Protein AF-0000000079719855 (afdb_homodimer)

Nearest PDB structures (foldseek):
  6u39-assembly9_Q  TM=4.078E-01  e=2.097E-01  Homo sapiens
  6u39-assembly9_Q  TM=4.075E-01  e=2.097E-01  Homo sapiens

Foldseek 3Di:
DVVVVVLVVLLVVLCVVPHVDVVVVQCVLVVVRPSDHDPVSVVVSSVSSVCVVVVVVVVLQVLLVVQVPVPPSDQDPVSVCVVVVVVVVD/DVVVVVLVVLLVVLCVVPHVDVVVVQCVLVVVRPSDHDPVSVVVSSVSSVCVVVVVVVVLQVLLVVQVPVPPSDQDPVSVCVVVVVVVVD

InterPro domains:
  IPR002048 EF-hand domain [PF13499] (24-84)
  IPR002048 EF-hand doma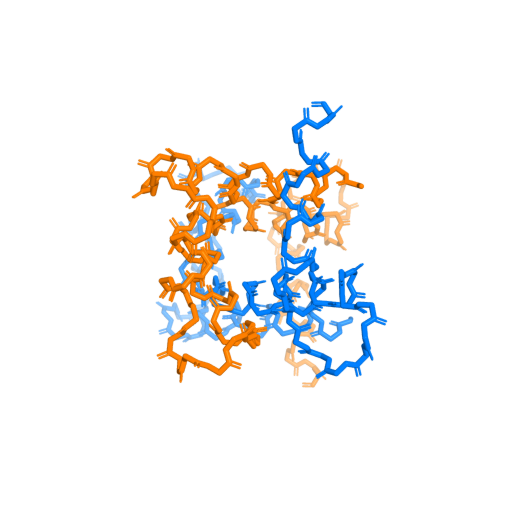in [PS50222] (17-52)
  IPR002048 EF-hand domain [PS50222] (67-90)
  IPR011992 EF-hand domain pair [SSF47473] (15-87)

Radius of gyration: 18.59 Å; Cα contacts (8 Å, |Δi|>4): 194; chains: 2; bounding box: 25×53×43 Å

Secondary structure (DSSP, 8-state):
-HHHHHHHHHHHHHHHHH-SSHHHHHHHH-TT-SSEE-HHHHHHHHHHTT-HHHHHHHHHHHHHHHH-SSSSSSEEHHHHHHHHHHHHT-/-HHHHHHHHHHHHHHHHH-SSHHHHHHHH-TT-SSEE-HHHHHHHHHHTT-HHHHHHHHHHHHHHHH-SSSSSSEEHHHHHHHHHHHHT-

Sequence (180 aa):
MATKDMILDKIQILITNKFETPEEAYNFFDGDGDGKLKKSEIVELLKKAEISGFLRGIVSSKLIEGYDKSGDELIDWEEFKEAISKIKTTMATKDMILDKIQILITNKFETPEEAYNFFDGDGDGKLKKSEIVELLKKAEISGFLRGIVSSKLIEGYDKSGDELIDWEEFKEAISKIKTT

Organism: NCBI:txid616991

pLDDT: mean 91.87, std 10.33, range [42.06, 98.12]

Solvent-accessible surface area (backbone atoms only — not comparable to full-atom values): 9780 Å² total; per-residue (Å²): 101,75,66,56,50,50,52,41,42,37,43,44,50,39,33,65,70,75,29,94,39,69,64,55,39,50,56,62,41,21,77,85,65,80,67,43,34,41,54,74,31,41,28,51,48,42,57,73,33,61,43,52,65,60,52,36,46,54,51,28,51,50,49,31,68,72,45,28,82,84,71,77,68,33,36,38,64,69,36,48,48,51,56,52,50,55,44,73,74,100,100,74,67,57,51,50,53,41,42,38,44,45,49,38,36,65,71,75,29,95,39,68,66,56,40,51,54,63,43,21,78,83,65,80,67,43,35,41,55,72,32,41,27,49,47,43,56,73,33,60,44,51,66,60,52,35,48,53,50,29,52,50,49,31,67,73,45,27,82,84,70,78,67,33,36,38,64,70,37,49,48,53,56,51,50,55,44,74,74,101

Structure (mmCIF, N/CA/C/O backbone):
data_AF-0000000079719855-model_v1
#
loop_
_entity.id
_entity.type
_entity.pdbx_description
1 polymer 'EF hand'
#
loop_
_atom_site.group_PDB
_atom_site.id
_atom_site.type_symbol
_atom_site.label_atom_id
_atom_site.label_alt_id
_atom_site.label_comp_id
_atom_site.label_asym_id
_atom_site.label_entity_id
_atom_site.label_seq_id
_atom_site.pdbx_PDB_ins_code
_atom_site.Cartn_x
_atom_site.Cartn_y
_atom_site.Cartn_z
_atom_site.occupancy
_atom_site.B_iso_or_equiv
_atom_site.auth_seq_id
_atom_site.auth_comp_id
_atom_site.auth_asym_id
_atom_site.auth_atom_id
_atom_site.pdbx_PDB_model_num
ATOM 1 N N . MET A 1 1 ? -11.188 -5.285 -10.562 1 55.34 1 MET A N 1
ATOM 2 C CA . MET A 1 1 ? -11.125 -3.936 -10.008 1 55.34 1 MET A CA 1
ATOM 3 C C . MET A 1 1 ? -9.781 -3.283 -10.305 1 55.34 1 MET A C 1
ATOM 5 O O . MET A 1 1 ? -8.781 -3.975 -10.516 1 55.34 1 MET A O 1
ATOM 9 N N . ALA A 1 2 ? -9.984 -1.953 -10.508 1 61.66 2 ALA A N 1
ATOM 10 C CA . ALA A 1 2 ? -8.945 -1.096 -11.078 1 61.66 2 ALA A CA 1
ATOM 11 C C . ALA A 1 2 ? -7.613 -1.302 -10.359 1 61.66 2 ALA A C 1
ATOM 13 O O . ALA A 1 2 ? -6.578 -1.493 -11 1 61.66 2 ALA A O 1
ATOM 14 N N . THR A 1 3 ? -7.684 -1.497 -9.023 1 80.38 3 THR A N 1
ATOM 15 C CA . THR A 1 3 ? -6.457 -1.655 -8.25 1 80.38 3 THR A CA 1
ATOM 16 C C . THR A 1 3 ? -5.883 -3.059 -8.43 1 80.38 3 THR A C 1
ATOM 18 O O . THR A 1 3 ? -4.684 -3.223 -8.656 1 80.38 3 THR A O 1
ATOM 21 N N . LYS A 1 4 ? -6.789 -3.912 -8.531 1 85.06 4 LYS A N 1
ATOM 22 C CA . LYS A 1 4 ? -6.344 -5.285 -8.727 1 85.06 4 LYS A CA 1
ATOM 23 C C . LYS A 1 4 ? -5.715 -5.465 -10.109 1 85.06 4 LYS A C 1
ATOM 25 O O . LYS A 1 4 ? -4.652 -6.074 -10.242 1 85.06 4 LYS A O 1
ATOM 30 N N . ASP A 1 5 ? -6.336 -4.812 -11.031 1 87.88 5 ASP A N 1
ATOM 31 C CA . ASP A 1 5 ? -5.848 -4.945 -12.398 1 87.88 5 ASP A CA 1
ATOM 32 C C . ASP A 1 5 ? -4.473 -4.297 -12.555 1 87.88 5 ASP A C 1
ATOM 34 O O . ASP A 1 5 ? -3.609 -4.828 -13.258 1 87.88 5 ASP A O 1
ATOM 38 N N . MET A 1 6 ? -4.355 -3.225 -11.867 1 90.25 6 MET A N 1
ATOM 39 C CA . MET A 1 6 ? -3.084 -2.512 -11.961 1 90.25 6 MET A CA 1
ATOM 40 C C . MET A 1 6 ? -1.966 -3.305 -11.297 1 90.25 6 MET A C 1
ATOM 42 O O . MET A 1 6 ? -0.837 -3.33 -11.789 1 90.25 6 MET A O 1
ATOM 46 N N . ILE A 1 7 ? -2.268 -3.867 -10.211 1 92.19 7 ILE A N 1
ATOM 47 C CA . ILE A 1 7 ? -1.286 -4.672 -9.492 1 92.19 7 ILE A CA 1
ATOM 48 C C . ILE A 1 7 ? -0.88 -5.871 -10.344 1 92.19 7 ILE A C 1
ATOM 50 O O . ILE A 1 7 ? 0.31 -6.156 -10.5 1 92.19 7 ILE A O 1
ATOM 54 N N . LEU A 1 8 ? -1.884 -6.496 -10.906 1 92.25 8 LEU A N 1
ATOM 55 C CA . LEU A 1 8 ? -1.619 -7.664 -11.734 1 92.25 8 LEU A CA 1
ATOM 56 C C . LEU A 1 8 ? -0.818 -7.281 -12.977 1 92.25 8 LEU A C 1
ATOM 58 O O . LEU A 1 8 ? 0.019 -8.055 -13.445 1 92.25 8 LEU A O 1
ATOM 62 N N . ASP A 1 9 ? -1.096 -6.102 -13.477 1 92.94 9 ASP A N 1
ATOM 63 C CA . ASP A 1 9 ? -0.329 -5.598 -14.617 1 92.94 9 ASP A CA 1
ATOM 64 C C . ASP A 1 9 ? 1.148 -5.453 -14.258 1 92.94 9 ASP A C 1
ATOM 66 O O . ASP A 1 9 ? 2.021 -5.816 -15.047 1 92.94 9 ASP A O 1
ATOM 70 N N . LYS A 1 10 ? 1.383 -4.934 -13.156 1 93.19 10 LYS A N 1
ATOM 71 C CA . LYS A 1 10 ? 2.762 -4.758 -12.711 1 93.19 10 LYS A CA 1
ATOM 72 C C . LYS A 1 10 ? 3.453 -6.102 -12.516 1 93.19 10 LYS A C 1
ATOM 74 O O . LYS A 1 10 ? 4.637 -6.25 -12.828 1 93.19 10 LYS A O 1
ATOM 79 N N . ILE A 1 11 ? 2.758 -7.051 -12.016 1 94.25 11 ILE A N 1
ATOM 80 C CA . ILE A 1 11 ? 3.287 -8.398 -11.844 1 94.25 11 ILE A CA 1
ATOM 81 C C . ILE A 1 11 ? 3.617 -9.008 -13.203 1 94.25 11 ILE A C 1
ATOM 83 O O . ILE A 1 11 ? 4.684 -9.602 -13.383 1 94.25 11 ILE A O 1
ATOM 87 N N . GLN A 1 12 ? 2.699 -8.828 -14.031 1 92.62 12 GLN A N 1
ATOM 88 C CA . GLN A 1 12 ? 2.908 -9.352 -15.375 1 92.62 12 GLN A CA 1
ATOM 89 C C . GLN A 1 12 ? 4.137 -8.719 -16.031 1 92.62 12 GLN A C 1
ATOM 91 O O . GLN A 1 12 ? 4.91 -9.406 -16.703 1 92.62 12 GLN A O 1
ATOM 96 N N . ILE A 1 13 ? 4.27 -7.465 -15.875 1 94.38 13 ILE A N 1
ATOM 97 C CA . ILE A 1 13 ? 5.418 -6.746 -16.422 1 94.38 13 ILE A CA 1
ATOM 98 C C . ILE A 1 13 ? 6.707 -7.312 -15.828 1 94.38 13 ILE A C 1
ATOM 100 O O . ILE A 1 13 ? 7.68 -7.539 -16.547 1 94.38 13 ILE A O 1
ATOM 104 N N . LEU A 1 14 ? 6.699 -7.508 -14.547 1 94.88 14 LEU A N 1
ATOM 105 C CA . LEU A 1 14 ? 7.855 -8.109 -13.883 1 94.88 14 LEU A CA 1
ATOM 106 C C . LEU A 1 14 ? 8.188 -9.461 -14.5 1 94.88 14 LEU A C 1
ATOM 108 O O . LEU A 1 14 ? 9.344 -9.719 -14.852 1 94.88 14 LEU A O 1
ATOM 112 N N . ILE A 1 15 ? 7.156 -10.273 -14.625 1 94.19 15 ILE A N 1
ATOM 113 C CA . ILE A 1 15 ? 7.344 -11.641 -15.094 1 94.19 15 ILE A CA 1
ATOM 114 C C . ILE A 1 15 ? 7.891 -11.633 -16.516 1 94.19 15 ILE A C 1
ATOM 116 O O . ILE A 1 15 ? 8.859 -12.328 -16.828 1 94.19 15 ILE A O 1
ATOM 120 N N . THR A 1 16 ? 7.34 -10.789 -17.344 1 93.94 16 THR A N 1
ATOM 121 C CA . THR A 1 16 ? 7.727 -10.75 -18.75 1 93.94 16 THR A CA 1
ATOM 122 C C . THR A 1 16 ? 9.102 -10.109 -18.922 1 93.94 16 THR A C 1
ATOM 124 O O . THR A 1 16 ? 9.836 -10.445 -19.844 1 93.94 16 THR A O 1
ATOM 127 N N . ASN A 1 17 ? 9.438 -9.273 -18.031 1 96 17 ASN A N 1
ATOM 128 C CA . ASN A 1 17 ? 10.695 -8.555 -18.156 1 96 17 ASN A CA 1
ATOM 129 C C . ASN A 1 17 ? 11.852 -9.359 -17.562 1 96 17 ASN A C 1
ATOM 131 O O . ASN A 1 17 ? 12.969 -9.32 -18.078 1 96 17 ASN A O 1
ATOM 135 N N . LYS A 1 18 ? 11.609 -10.055 -16.562 1 95.88 18 LYS A N 1
ATOM 136 C CA . LYS A 1 18 ? 12.711 -10.648 -15.805 1 95.88 18 LYS A CA 1
ATOM 137 C C . LYS A 1 18 ? 12.812 -12.148 -16.062 1 95.88 18 LYS A C 1
ATOM 139 O O . LYS A 1 18 ? 13.836 -12.766 -15.781 1 95.88 18 LYS A O 1
ATOM 144 N N . PHE A 1 19 ? 11.742 -12.703 -16.516 1 96.19 19 PHE A N 1
ATOM 145 C CA . PHE A 1 19 ? 11.742 -14.148 -16.703 1 96.19 19 PHE A CA 1
ATOM 146 C C . PHE A 1 19 ? 11.344 -14.508 -18.125 1 96.19 19 PHE A C 1
ATOM 148 O O . PHE A 1 19 ? 10.664 -13.727 -18.797 1 96.19 19 PHE A O 1
ATOM 155 N N . GLU A 1 20 ? 11.727 -15.672 -18.578 1 95.19 20 GLU A N 1
ATOM 156 C CA . GLU A 1 20 ? 11.398 -16.141 -19.922 1 95.19 20 GLU A CA 1
ATOM 157 C C . GLU A 1 20 ? 9.977 -16.688 -19.984 1 95.19 20 GLU A C 1
ATOM 159 O O . GLU A 1 20 ? 9.305 -16.578 -21.016 1 95.19 20 GLU A O 1
ATOM 164 N N . THR A 1 21 ? 9.57 -17.359 -18.906 1 94.06 21 THR A N 1
ATOM 165 C CA . THR A 1 21 ? 8.234 -17.922 -18.844 1 94.06 21 THR A CA 1
ATOM 166 C C . THR A 1 21 ? 7.605 -17.672 -17.469 1 94.06 21 THR A C 1
ATOM 168 O O . THR A 1 21 ? 8.312 -17.469 -16.484 1 94.06 21 THR A O 1
ATOM 171 N N . PRO A 1 22 ? 6.277 -17.641 -17.453 1 93.44 22 PRO A N 1
ATOM 172 C CA . PRO A 1 22 ? 5.605 -17.531 -16.156 1 93.44 22 PRO A CA 1
ATOM 173 C C . PRO A 1 22 ? 5.992 -18.641 -15.188 1 93.44 22 PRO A C 1
ATOM 175 O O . PRO A 1 22 ? 6.039 -18.422 -13.969 1 93.44 22 PRO A O 1
ATOM 178 N N . GLU A 1 23 ? 6.266 -19.828 -15.719 1 95 23 GLU A N 1
ATOM 179 C CA . GLU A 1 23 ? 6.66 -20.969 -14.898 1 95 23 GLU A CA 1
ATOM 180 C C . GLU A 1 23 ? 7.992 -20.703 -14.203 1 95 23 GLU A C 1
ATOM 182 O O . GLU A 1 23 ? 8.172 -21.078 -13.039 1 95 23 GLU A O 1
ATOM 187 N N . GLU A 1 24 ? 8.867 -20.125 -14.906 1 96.5 24 GLU A N 1
ATOM 188 C CA . GLU A 1 24 ? 10.148 -19.75 -14.312 1 96.5 24 GLU A CA 1
ATOM 189 C C . GLU A 1 24 ? 9.961 -18.766 -13.164 1 96.5 24 GLU A C 1
ATOM 191 O O . GLU A 1 24 ? 10.602 -18.891 -12.125 1 96.5 24 GLU A O 1
ATOM 196 N N . ALA A 1 25 ? 9.156 -17.797 -13.43 1 96.38 25 ALA A N 1
ATOM 197 C CA . ALA A 1 25 ? 8.852 -16.812 -12.391 1 96.38 25 ALA A CA 1
ATOM 198 C C . ALA A 1 25 ? 8.234 -17.484 -11.172 1 96.38 25 ALA A C 1
ATOM 200 O O . ALA A 1 25 ? 8.664 -17.25 -10.039 1 96.38 25 ALA A O 1
ATOM 201 N N . TYR A 1 26 ? 7.27 -18.297 -11.492 1 96.69 26 TYR A N 1
ATOM 202 C CA . TYR A 1 26 ? 6.594 -19.031 -10.438 1 96.69 26 TYR A CA 1
ATOM 203 C C . TYR A 1 26 ? 7.594 -19.797 -9.578 1 96.69 26 TYR A C 1
ATOM 205 O O . TYR A 1 26 ? 7.551 -19.734 -8.352 1 96.69 26 TYR A O 1
ATOM 213 N N . ASN A 1 27 ? 8.469 -20.5 -10.195 1 96.75 27 ASN A N 1
ATOM 214 C CA . ASN A 1 27 ? 9.477 -21.297 -9.5 1 96.75 27 ASN A CA 1
ATOM 215 C C . ASN A 1 27 ? 10.469 -20.422 -8.742 1 96.75 27 ASN A C 1
ATOM 217 O O . ASN A 1 27 ? 10.961 -20.797 -7.68 1 96.75 27 ASN A O 1
ATOM 221 N N . PHE A 1 28 ? 10.766 -19.312 -9.289 1 97.5 28 PHE A N 1
ATOM 222 C CA . PHE A 1 28 ? 11.703 -18.391 -8.664 1 97.5 28 PHE A CA 1
ATOM 223 C C . PHE A 1 28 ? 11.164 -17.875 -7.34 1 97.5 28 PHE A C 1
ATOM 225 O O . PHE A 1 28 ? 11.891 -17.812 -6.348 1 97.5 28 PHE A O 1
ATOM 232 N N . PHE A 1 29 ? 9.922 -17.547 -7.344 1 97.69 29 PHE A N 1
ATOM 233 C CA . PHE A 1 29 ? 9.336 -16.938 -6.16 1 97.69 29 PHE A CA 1
ATOM 234 C C . PHE A 1 29 ? 8.906 -18 -5.156 1 97.69 29 PHE A C 1
ATOM 236 O O . PHE A 1 29 ? 8.672 -17.703 -3.982 1 97.69 29 PHE A O 1
ATOM 243 N N . ASP A 1 30 ? 8.719 -19.188 -5.695 1 97.75 30 ASP A N 1
ATOM 244 C CA . ASP A 1 30 ? 8.492 -20.312 -4.785 1 97.75 30 ASP A CA 1
ATOM 245 C C . ASP A 1 30 ? 9.773 -20.672 -4.043 1 97.75 30 ASP A C 1
ATOM 247 O O . ASP A 1 30 ? 10.383 -21.719 -4.32 1 97.75 30 ASP A O 1
ATOM 251 N N . GLY A 1 31 ? 10.086 -19.922 -3.031 1 95.19 31 GLY A N 1
ATOM 252 C CA . GLY A 1 31 ? 11.367 -19.984 -2.348 1 95.19 31 GLY A CA 1
ATOM 253 C C . GLY A 1 31 ? 11.609 -21.312 -1.65 1 95.19 31 GLY A C 1
ATOM 254 O O . GLY A 1 31 ? 12.75 -21.781 -1.551 1 95.19 31 GLY A O 1
ATOM 255 N N . ASP A 1 32 ? 10.531 -21.953 -1.152 1 95 32 ASP A N 1
ATOM 256 C CA . ASP A 1 32 ? 10.711 -23.203 -0.423 1 95 32 ASP A CA 1
ATOM 257 C C . ASP A 1 32 ? 10.5 -24.406 -1.338 1 95 32 ASP A C 1
ATOM 259 O O . ASP A 1 32 ? 10.648 -25.547 -0.906 1 95 32 ASP A O 1
ATOM 263 N N . GLY A 1 33 ? 10.062 -24.188 -2.551 1 95.25 33 GLY A N 1
ATOM 264 C CA . GLY A 1 33 ? 9.953 -25.219 -3.572 1 95.25 33 GLY A CA 1
ATOM 265 C C . GLY A 1 33 ? 8.828 -26.203 -3.314 1 95.25 33 GLY A C 1
ATOM 266 O O . GLY A 1 33 ? 8.914 -27.375 -3.703 1 95.25 33 GLY A O 1
ATOM 267 N N . ASP A 1 34 ? 7.777 -25.875 -2.609 1 94.81 34 ASP A N 1
ATOM 268 C CA . ASP A 1 34 ? 6.68 -26.781 -2.283 1 94.81 34 ASP A CA 1
ATOM 269 C C . ASP A 1 34 ? 5.605 -26.75 -3.369 1 94.81 34 ASP A C 1
ATOM 271 O O . ASP A 1 34 ? 4.582 -27.438 -3.256 1 94.81 34 ASP A O 1
ATOM 275 N N . GLY A 1 35 ? 5.844 -25.922 -4.387 1 95.88 35 GLY A N 1
ATOM 276 C CA . GLY A 1 35 ? 4.945 -25.891 -5.527 1 95.88 35 GLY A CA 1
ATOM 277 C C . GLY A 1 35 ? 3.773 -24.938 -5.336 1 95.88 35 GLY A C 1
ATOM 278 O O . GLY A 1 35 ? 2.844 -24.922 -6.145 1 95.88 35 GLY A O 1
ATOM 279 N N . LYS A 1 36 ? 3.742 -24.219 -4.305 1 97.12 36 LYS A N 1
ATOM 280 C CA . LYS A 1 36 ? 2.711 -23.219 -4.039 1 97.12 36 LYS A CA 1
ATOM 281 C C . LYS A 1 36 ? 3.322 -21.938 -3.502 1 97.12 36 LYS A C 1
ATOM 283 O O . LYS A 1 36 ? 4.371 -21.953 -2.854 1 97.12 36 LYS A O 1
ATOM 288 N N . LEU A 1 37 ? 2.715 -20.812 -3.768 1 98.12 37 LEU A N 1
ATOM 289 C CA . LEU A 1 37 ? 3.178 -19.516 -3.258 1 98.12 37 LEU A CA 1
ATOM 290 C C . LEU A 1 37 ? 2.445 -19.156 -1.971 1 98.12 37 LEU A C 1
ATOM 292 O O . LEU A 1 37 ? 1.221 -19.016 -1.964 1 98.12 37 LEU A O 1
ATOM 296 N N . LYS A 1 38 ? 3.223 -19.094 -0.91 1 97.31 38 LYS A N 1
ATOM 297 C CA . LYS A 1 38 ? 2.662 -18.594 0.347 1 97.31 38 LYS A CA 1
ATOM 298 C C . LYS A 1 38 ? 2.705 -17.078 0.417 1 97.31 38 LYS A C 1
ATOM 300 O O . LYS A 1 38 ? 3.287 -16.422 -0.454 1 97.31 38 LYS A O 1
ATOM 305 N N . LYS A 1 39 ? 2.111 -16.562 1.424 1 96.88 39 LYS A N 1
ATOM 306 C CA . LYS A 1 39 ? 1.978 -15.109 1.552 1 96.88 39 LYS A CA 1
ATOM 307 C C . LYS A 1 39 ? 3.34 -14.422 1.483 1 96.88 39 LYS A C 1
ATOM 309 O O . LYS A 1 39 ? 3.508 -13.438 0.765 1 96.88 39 LYS A O 1
ATOM 314 N N . SER A 1 40 ? 4.332 -14.914 2.252 1 97.06 40 SER A N 1
ATOM 315 C CA . SER A 1 40 ? 5.66 -14.312 2.297 1 97.06 40 SER A CA 1
ATOM 316 C C . SER A 1 40 ? 6.309 -14.297 0.916 1 97.06 40 SER A C 1
ATOM 318 O O . SER A 1 40 ? 7.027 -13.359 0.572 1 97.06 40 SER A O 1
ATOM 320 N N . GLU A 1 41 ? 6.086 -15.25 0.129 1 98.06 41 GLU A N 1
ATOM 321 C CA . GLU A 1 41 ? 6.656 -15.328 -1.213 1 98.06 41 GLU A CA 1
ATOM 322 C C . GLU A 1 41 ? 5.977 -14.352 -2.162 1 98.06 41 GLU A C 1
ATOM 324 O O . GLU A 1 41 ? 6.625 -13.781 -3.041 1 98.06 41 GLU A O 1
ATOM 329 N N . ILE A 1 42 ? 4.672 -14.211 -1.948 1 97.5 42 ILE A N 1
ATOM 330 C CA . ILE A 1 42 ? 3.932 -13.242 -2.744 1 97.5 42 ILE A CA 1
ATOM 331 C C . ILE A 1 42 ? 4.383 -11.828 -2.383 1 97.5 42 ILE A C 1
ATOM 333 O O . ILE A 1 42 ? 4.516 -10.969 -3.258 1 97.5 42 ILE A O 1
ATOM 337 N N . VAL A 1 43 ? 4.648 -11.625 -1.128 1 97.31 43 VAL A N 1
ATOM 338 C CA . VAL A 1 43 ? 5.168 -10.336 -0.684 1 97.31 43 VAL A CA 1
ATOM 339 C C . VAL A 1 43 ? 6.484 -10.039 -1.398 1 97.31 43 VAL A C 1
ATOM 341 O O . VAL A 1 43 ? 6.723 -8.906 -1.823 1 97.31 43 VAL A O 1
ATOM 344 N N . GLU A 1 44 ? 7.352 -11.016 -1.529 1 97.06 44 GLU A N 1
ATOM 345 C CA . GLU A 1 44 ? 8.617 -10.859 -2.244 1 97.06 44 GLU A CA 1
ATOM 346 C C . GLU A 1 44 ? 8.375 -10.57 -3.723 1 97.06 44 GLU A C 1
ATOM 348 O O . GLU A 1 44 ? 9.086 -9.758 -4.324 1 97.06 44 GLU A O 1
ATOM 353 N N . LEU A 1 45 ? 7.426 -11.297 -4.266 1 97 45 LEU A N 1
ATOM 354 C CA . LEU A 1 45 ? 7.055 -11.07 -5.656 1 97 45 LEU A CA 1
ATOM 355 C C . LEU A 1 45 ? 6.629 -9.617 -5.871 1 97 45 LEU A C 1
ATOM 357 O O . LEU A 1 45 ? 7.082 -8.969 -6.816 1 97 45 LEU A O 1
ATOM 361 N N . LEU A 1 46 ? 5.824 -9.117 -4.984 1 96.75 46 LEU A N 1
ATOM 362 C CA . LEU A 1 46 ? 5.324 -7.754 -5.078 1 96.75 46 LEU A CA 1
ATOM 363 C C . LEU A 1 46 ? 6.453 -6.742 -4.898 1 96.75 46 LEU A C 1
ATOM 365 O O . LEU A 1 46 ? 6.438 -5.672 -5.512 1 96.75 46 LEU A O 1
ATOM 369 N N . LYS A 1 47 ? 7.367 -7.082 -4.027 1 96.56 47 LYS A N 1
ATOM 370 C CA . LYS A 1 47 ? 8.539 -6.234 -3.848 1 96.56 47 LYS A CA 1
ATOM 371 C C . LYS A 1 47 ? 9.336 -6.113 -5.145 1 96.56 47 LYS A C 1
ATOM 373 O O . LYS A 1 47 ? 9.719 -5.016 -5.547 1 96.56 47 LYS A O 1
ATOM 378 N N . LYS A 1 48 ? 9.547 -7.219 -5.789 1 96.44 48 LYS A N 1
ATOM 379 C CA . LYS A 1 48 ? 10.312 -7.25 -7.031 1 96.44 48 LYS A CA 1
ATOM 380 C C . LYS A 1 48 ? 9.555 -6.551 -8.156 1 96.44 48 LYS A C 1
ATOM 382 O O . LYS A 1 48 ? 10.172 -5.984 -9.062 1 96.44 48 LYS A O 1
ATOM 387 N N . ALA A 1 49 ? 8.227 -6.602 -8.047 1 95.88 49 ALA A N 1
ATOM 388 C CA . ALA A 1 49 ? 7.398 -5.926 -9.047 1 95.88 49 ALA A CA 1
ATOM 389 C C . ALA A 1 49 ? 7.391 -4.418 -8.82 1 95.88 49 ALA A C 1
ATOM 391 O O . ALA A 1 49 ? 6.781 -3.672 -9.594 1 95.88 49 ALA A O 1
ATOM 392 N N . GLU A 1 50 ? 8 -3.916 -7.742 1 94.75 50 GLU A N 1
ATOM 393 C CA . GLU A 1 50 ? 8.156 -2.498 -7.43 1 94.75 50 GLU A CA 1
ATOM 394 C C . GLU A 1 50 ? 6.797 -1.803 -7.359 1 94.75 50 GLU A C 1
ATOM 396 O O . GLU A 1 50 ? 6.617 -0.723 -7.926 1 94.75 50 GLU A O 1
ATOM 401 N N . ILE A 1 51 ? 5.914 -2.406 -6.637 1 94.38 51 ILE A N 1
ATOM 402 C CA . ILE A 1 51 ? 4.555 -1.873 -6.621 1 94.38 51 ILE A CA 1
ATOM 403 C C . ILE A 1 51 ? 4.387 -0.926 -5.434 1 94.38 51 ILE A C 1
ATOM 405 O O . ILE A 1 51 ? 3.309 -0.365 -5.227 1 94.38 51 ILE A O 1
ATOM 409 N N . SER A 1 52 ? 5.41 -0.721 -4.637 1 94.38 52 SER A N 1
ATOM 410 C CA . SER A 1 52 ? 5.305 0.035 -3.395 1 94.38 52 SER A CA 1
ATOM 411 C C . SER A 1 52 ? 4.855 1.47 -3.656 1 94.38 52 SER A C 1
ATOM 413 O O . SER A 1 52 ? 4.055 2.023 -2.9 1 94.38 52 SER A O 1
ATOM 415 N N . GLY A 1 53 ? 5.414 2.023 -4.645 1 93.38 53 GLY A N 1
ATOM 416 C CA . GLY A 1 53 ? 5.008 3.377 -4.992 1 93.38 53 GLY A CA 1
ATOM 417 C C . GLY A 1 53 ? 3.525 3.5 -5.289 1 93.38 53 GLY A C 1
ATOM 418 O O . GLY A 1 53 ? 2.867 4.43 -4.816 1 93.38 53 GLY A O 1
ATOM 419 N N . PHE A 1 54 ? 3.064 2.551 -6.055 1 93.88 54 PHE A N 1
ATOM 420 C CA . PHE A 1 54 ? 1.646 2.508 -6.398 1 93.88 54 PHE A CA 1
ATOM 421 C C . PHE A 1 54 ? 0.794 2.324 -5.148 1 93.88 54 PHE A C 1
ATOM 423 O O . PHE A 1 54 ? -0.224 3 -4.98 1 93.88 54 PHE A O 1
ATOM 430 N N . LEU A 1 55 ? 1.186 1.478 -4.27 1 94.94 55 LEU A N 1
ATOM 431 C CA . LEU A 1 55 ? 0.452 1.212 -3.035 1 94.94 55 LEU A CA 1
ATOM 432 C C . LEU A 1 55 ? 0.431 2.445 -2.139 1 94.94 55 LEU A C 1
ATOM 434 O O . LEU A 1 55 ? -0.6 2.77 -1.547 1 94.94 55 LEU A O 1
ATOM 438 N N . ARG A 1 56 ? 1.492 3.109 -2.023 1 96 56 ARG A N 1
ATOM 439 C CA . ARG A 1 56 ? 1.541 4.336 -1.235 1 96 56 ARG A CA 1
ATOM 440 C C . ARG A 1 56 ? 0.617 5.398 -1.82 1 96 56 ARG A C 1
ATOM 442 O O . ARG A 1 56 ? 0.014 6.18 -1.08 1 96 56 ARG A O 1
ATOM 449 N N . GLY A 1 57 ? 0.555 5.387 -3.143 1 95.31 57 GLY A N 1
ATOM 450 C CA . GLY A 1 57 ? -0.369 6.309 -3.785 1 95.31 57 GLY A CA 1
ATOM 451 C C . GLY A 1 57 ? -1.816 6.066 -3.404 1 95.31 57 GLY A C 1
ATOM 452 O O . GLY A 1 57 ? -2.551 7.008 -3.098 1 95.31 57 GLY A O 1
ATOM 453 N N . ILE A 1 58 ? -2.156 4.828 -3.416 1 93.44 58 ILE A N 1
ATOM 454 C CA . ILE A 1 58 ? -3.525 4.453 -3.074 1 93.44 58 ILE A CA 1
ATOM 455 C C . ILE A 1 58 ? -3.818 4.836 -1.625 1 93.44 58 ILE A C 1
ATOM 457 O O . ILE A 1 58 ? -4.852 5.445 -1.335 1 93.44 58 ILE A O 1
ATOM 461 N N . VAL A 1 59 ? -2.947 4.469 -0.766 1 94.62 59 VAL A N 1
ATOM 462 C CA . VAL A 1 59 ? -3.125 4.738 0.658 1 94.62 59 VAL A CA 1
ATOM 463 C C . VAL A 1 59 ? -3.166 6.242 0.901 1 94.62 59 VAL A C 1
ATOM 465 O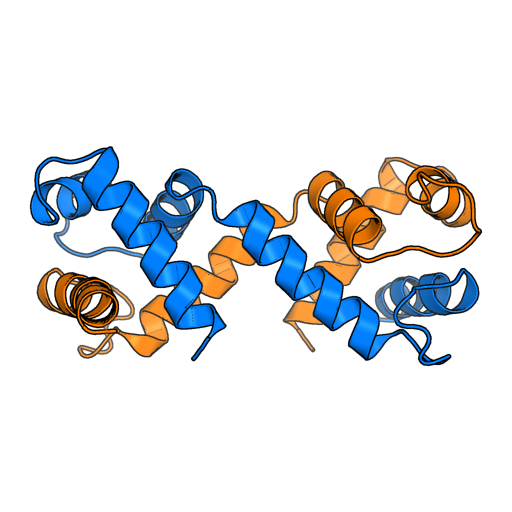 O . VAL A 1 59 ? -3.975 6.727 1.696 1 94.62 59 VAL A O 1
ATOM 468 N N . SER A 1 60 ? -2.279 6.969 0.257 1 96.12 60 SER A N 1
ATOM 469 C CA . SER A 1 60 ? -2.271 8.422 0.408 1 96.12 60 SER A CA 1
ATOM 470 C C . SER A 1 60 ? -3.619 9.023 0.028 1 96.12 60 SER A C 1
ATOM 472 O O . SER A 1 60 ? -4.141 9.891 0.736 1 96.12 60 SER A O 1
ATOM 474 N N . SER A 1 61 ? -4.195 8.555 -1.078 1 95.5 61 SER A N 1
ATOM 475 C CA . SER A 1 61 ? -5.492 9.047 -1.528 1 95.5 61 SER A CA 1
ATOM 476 C C . SER A 1 61 ? -6.582 8.75 -0.509 1 95.5 61 SER A C 1
ATOM 478 O O . SER A 1 61 ? -7.441 9.594 -0.244 1 95.5 61 SER A O 1
ATOM 480 N N . LYS A 1 62 ? -6.504 7.57 0.012 1 93.69 62 LYS A N 1
ATOM 481 C CA . LYS A 1 62 ? -7.508 7.16 0.99 1 93.69 62 LYS A CA 1
ATOM 482 C C . LYS A 1 62 ? -7.387 7.977 2.273 1 93.69 62 LYS A C 1
ATOM 484 O O . LYS A 1 62 ? -8.391 8.312 2.9 1 93.69 62 LYS A O 1
ATOM 489 N N . LEU A 1 63 ? -6.168 8.203 2.701 1 93.94 63 LEU A N 1
ATOM 490 C CA . LEU A 1 63 ? -5.961 9.047 3.873 1 93.94 63 LEU A CA 1
ATOM 491 C C . LEU A 1 63 ? -6.531 10.445 3.65 1 93.94 63 LEU A C 1
ATOM 493 O O . LEU A 1 63 ? -7.207 10.992 4.523 1 93.94 63 LEU A O 1
ATOM 497 N N . ILE A 1 64 ? -6.23 10.969 2.473 1 96.38 64 ILE A N 1
ATOM 498 C CA . ILE A 1 64 ? -6.742 12.297 2.154 1 96.38 64 ILE A CA 1
ATOM 499 C C . ILE A 1 64 ? -8.266 12.281 2.182 1 96.38 64 ILE A C 1
ATOM 501 O O . ILE A 1 64 ? -8.891 13.133 2.811 1 96.38 64 ILE A O 1
ATOM 505 N N . GLU A 1 65 ? -8.875 11.312 1.567 1 94.94 65 GLU A N 1
ATOM 506 C CA . GLU A 1 65 ? -10.328 11.18 1.543 1 94.94 65 GLU A CA 1
ATOM 507 C C . GLU A 1 65 ? -10.898 11.07 2.955 1 94.94 65 GLU A C 1
ATOM 509 O O . GLU A 1 65 ? -11.977 11.586 3.238 1 94.94 65 GLU A O 1
ATOM 514 N N . GLY A 1 66 ? -10.219 10.469 3.82 1 93.69 66 GLY A N 1
ATOM 515 C CA . GLY A 1 66 ? -10.688 10.195 5.168 1 93.69 66 GLY A CA 1
ATOM 516 C C . GLY A 1 66 ? -10.531 11.375 6.105 1 93.69 66 GLY A C 1
ATOM 517 O O . GLY A 1 66 ? -11.305 11.523 7.055 1 93.69 66 GLY A O 1
ATOM 518 N N . TYR A 1 67 ? -9.516 12.125 5.816 1 94.5 67 TYR A N 1
ATOM 519 C CA . TYR A 1 67 ? -9.195 13.117 6.836 1 94.5 67 TYR A CA 1
ATOM 520 C C . TYR A 1 67 ? -9.352 14.531 6.285 1 94.5 67 TYR A C 1
ATOM 522 O O . TYR A 1 67 ? -9.281 15.508 7.039 1 94.5 67 TYR A O 1
ATOM 530 N N . ASP A 1 68 ? -9.5 14.602 4.973 1 96.44 68 ASP A N 1
ATOM 531 C CA . ASP A 1 68 ? -9.719 15.914 4.383 1 96.44 68 ASP A CA 1
ATOM 532 C C . ASP A 1 68 ? -11.125 16.422 4.699 1 96.44 68 ASP A C 1
ATOM 534 O O . ASP A 1 68 ? -12.078 16.125 3.982 1 96.44 68 ASP A O 1
ATOM 538 N N . LYS A 1 69 ? -11.328 17.281 5.57 1 94.56 69 LYS A N 1
ATOM 539 C CA . LYS A 1 69 ? -12.617 17.828 5.984 1 94.56 69 LYS A CA 1
ATOM 540 C C . LYS A 1 69 ? -12.984 19.062 5.16 1 94.56 69 LYS A C 1
ATOM 542 O O . LYS A 1 69 ? -14.164 19.375 4.992 1 94.56 69 LYS A O 1
ATOM 547 N N . SER A 1 70 ? -12 19.688 4.652 1 94.94 70 SER A N 1
ATOM 548 C CA . SER A 1 70 ? -12.227 20.922 3.91 1 94.94 70 SER A CA 1
ATOM 549 C C . SER A 1 70 ? -12.648 20.625 2.471 1 94.94 70 SER A C 1
ATOM 551 O O . SER A 1 70 ? -13.188 21.5 1.789 1 94.94 70 SER A O 1
ATOM 553 N N . GLY A 1 71 ? -12.289 19.469 1.945 1 94.69 71 GLY A N 1
ATOM 554 C CA . GLY A 1 71 ? -12.664 19.078 0.596 1 94.69 71 GLY A CA 1
ATOM 555 C C . GLY A 1 71 ? -11.727 19.625 -0.466 1 94.69 71 GLY A C 1
ATOM 556 O O . GLY A 1 71 ? -12.078 19.656 -1.647 1 94.69 71 GLY A O 1
ATOM 557 N N . ASP A 1 72 ? -10.625 20.094 -0.071 1 96 72 ASP A N 1
ATOM 558 C CA . ASP A 1 72 ? -9.688 20.656 -1.036 1 96 72 ASP A CA 1
ATOM 559 C C . ASP A 1 72 ? -8.703 19.594 -1.526 1 96 72 ASP A C 1
ATOM 561 O O . ASP A 1 72 ? -7.742 19.906 -2.23 1 96 72 ASP A O 1
ATOM 565 N N . GLU A 1 73 ? -8.828 18.328 -1.007 1 95.88 73 GLU A N 1
ATOM 566 C CA . GLU A 1 73 ? -8.016 17.172 -1.37 1 95.88 73 GLU A CA 1
ATOM 567 C C . GLU A 1 73 ? -6.586 17.312 -0.852 1 95.88 73 GLU A C 1
ATOM 569 O O . GLU A 1 73 ? -5.648 16.766 -1.438 1 95.88 73 GLU A O 1
ATOM 574 N N . LEU A 1 74 ? -6.379 18.125 0.063 1 97.06 74 LEU A N 1
ATOM 575 C CA . LEU A 1 74 ? -5.117 18.297 0.775 1 97.06 74 LEU A CA 1
ATOM 576 C C . LEU A 1 74 ? -5.301 18.078 2.271 1 97.06 74 LEU A C 1
ATOM 578 O O . LEU A 1 74 ? -6.434 17.984 2.756 1 97.06 74 LEU A O 1
ATOM 582 N N . ILE A 1 75 ? -4.23 17.844 2.926 1 97.56 75 ILE A N 1
ATOM 583 C CA . ILE A 1 75 ? -4.262 17.703 4.375 1 97.56 75 ILE A CA 1
ATOM 584 C C . ILE A 1 75 ? -3.637 18.922 5.035 1 97.56 75 ILE A C 1
ATOM 586 O O . ILE A 1 75 ? -2.428 19.141 4.93 1 97.56 75 ILE A O 1
ATOM 590 N N . ASP A 1 76 ? -4.5 19.734 5.672 1 97 76 ASP A N 1
ATOM 591 C CA . ASP A 1 76 ? -3.961 20.859 6.414 1 97 76 ASP A CA 1
ATOM 592 C C . ASP A 1 76 ? -3.518 20.453 7.816 1 97 76 ASP A C 1
ATOM 594 O O . ASP A 1 76 ? -3.643 19.281 8.188 1 97 76 ASP A O 1
ATOM 598 N N . TRP A 1 77 ? -3.033 21.422 8.562 1 96.12 77 TRP A N 1
ATOM 599 C CA . TRP A 1 77 ? -2.426 21.109 9.852 1 96.12 77 TRP A CA 1
ATOM 600 C C . TRP A 1 77 ? -3.457 20.531 10.82 1 96.12 77 TRP A C 1
ATOM 602 O O . TRP A 1 77 ? -3.172 19.562 11.531 1 96.12 77 TRP A O 1
ATOM 612 N N . GLU A 1 78 ? -4.586 21.078 10.93 1 95.44 78 GLU A N 1
ATOM 613 C CA . GLU A 1 78 ? -5.637 20.578 11.812 1 95.44 78 GLU A CA 1
ATOM 614 C C . GLU A 1 78 ? -6.051 19.156 11.453 1 95.44 78 GLU A C 1
ATOM 616 O O . GLU A 1 78 ? -6.23 18.312 12.328 1 95.44 78 GLU A O 1
ATOM 621 N N . GLU A 1 79 ? -6.191 18.906 10.211 1 96.06 79 GLU A N 1
ATOM 622 C CA . GLU A 1 79 ? -6.535 17.562 9.727 1 96.06 79 GLU A CA 1
ATOM 623 C C . GLU A 1 79 ? -5.422 16.562 10.039 1 96.06 79 GLU A C 1
ATOM 625 O O . GLU A 1 79 ? -5.695 15.414 10.398 1 96.06 79 GLU A O 1
ATOM 630 N N . PHE A 1 80 ? -4.203 17.062 9.852 1 95.75 80 PHE A N 1
ATOM 631 C CA . PHE A 1 80 ? -3.051 16.234 10.156 1 95.75 80 PHE A CA 1
ATOM 632 C C . PHE A 1 80 ? -3.037 15.836 11.625 1 95.75 80 PHE A C 1
ATOM 634 O O . PHE A 1 80 ? -2.859 14.664 11.961 1 95.75 80 PHE A O 1
ATOM 641 N N . LYS A 1 81 ? -3.301 16.734 12.438 1 92.56 81 LYS A N 1
ATOM 642 C CA . LYS A 1 81 ? -3.33 16.484 13.875 1 92.56 81 LYS A CA 1
ATOM 643 C C . LYS A 1 81 ? -4.43 15.492 14.242 1 92.56 81 LYS A C 1
ATOM 645 O O . LYS A 1 81 ? -4.234 14.633 15.109 1 92.56 81 LYS A O 1
ATOM 650 N N . GLU A 1 82 ? -5.469 15.719 13.66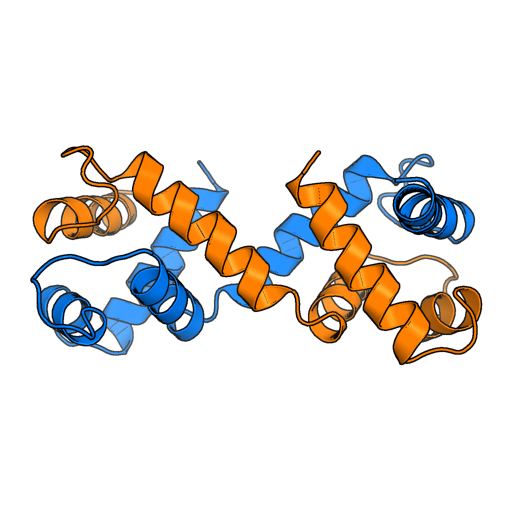4 1 91.56 82 GLU A N 1
ATOM 651 C CA . GLU A 1 82 ? -6.586 14.812 13.93 1 91.56 82 GLU A CA 1
ATOM 652 C C . GLU A 1 82 ? -6.227 13.375 13.562 1 91.56 82 GLU A C 1
ATOM 654 O O . GLU A 1 82 ? -6.586 12.438 14.281 1 91.56 82 GLU A O 1
ATOM 659 N N . ALA A 1 83 ? -5.586 13.281 12.461 1 90.56 83 ALA A N 1
ATOM 660 C CA . ALA A 1 83 ? -5.195 11.953 11.992 1 90.56 83 ALA A CA 1
ATOM 661 C C . ALA A 1 83 ? -4.281 11.266 13 1 90.56 83 ALA A C 1
ATOM 663 O O . ALA A 1 83 ? -4.496 10.102 13.352 1 90.56 83 ALA A O 1
ATOM 664 N N . ILE A 1 84 ? -3.293 11.969 13.484 1 88 84 ILE A N 1
ATOM 665 C CA . ILE A 1 84 ? -2.301 11.305 14.328 1 88 84 ILE A CA 1
ATOM 666 C C . ILE A 1 84 ? -2.795 11.258 15.773 1 88 84 ILE A C 1
ATOM 668 O O . ILE A 1 84 ? -2.307 10.461 16.578 1 88 84 ILE A O 1
ATOM 672 N N . SER A 1 85 ? -3.701 12.125 16.109 1 83.62 85 SER A N 1
ATOM 673 C CA . SER A 1 85 ? -4.25 12.117 17.469 1 83.62 85 SER A CA 1
ATOM 674 C C . SER A 1 85 ? -5.141 10.906 17.703 1 83.62 85 SER A C 1
ATOM 676 O O . SER A 1 85 ? -5.316 10.469 18.828 1 83.62 85 SER A O 1
ATOM 678 N N . LYS A 1 86 ? -5.738 10.438 16.656 1 75 86 LYS A N 1
ATOM 679 C CA . LYS A 1 86 ? -6.641 9.297 16.75 1 75 86 LYS A CA 1
ATOM 680 C C . LYS A 1 86 ? -5.879 8.016 17.094 1 75 86 LYS A C 1
ATOM 682 O O . LYS A 1 86 ? -6.457 7.062 17.625 1 75 86 LYS A O 1
ATOM 687 N N . ILE A 1 87 ? -4.605 7.902 16.797 1 65.06 87 ILE A N 1
ATOM 688 C CA . ILE A 1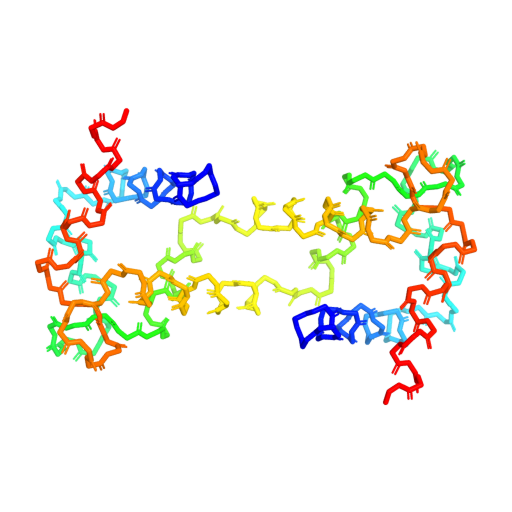 87 ? -3.795 6.746 17.172 1 65.06 87 ILE A CA 1
ATOM 689 C C . ILE A 1 87 ? -3.49 6.777 18.656 1 65.06 87 ILE A C 1
ATOM 691 O O . ILE A 1 87 ? -3.465 5.734 19.328 1 65.06 87 ILE A O 1
ATOM 695 N N . LYS A 1 88 ? -3.113 7.863 19.141 1 60.88 88 LYS A N 1
ATOM 696 C CA . LYS A 1 88 ? -2.822 7.961 20.562 1 60.88 88 LYS A CA 1
ATOM 697 C C . LYS A 1 88 ? -4.004 7.484 21.406 1 60.88 88 LYS A C 1
ATOM 699 O O . LYS A 1 88 ? -3.818 6.918 22.484 1 60.88 88 LYS A O 1
ATOM 704 N N . THR A 1 89 ? -5.18 7.695 20.922 1 53.09 89 THR A N 1
ATOM 705 C CA . THR A 1 89 ? -6.305 7.352 21.781 1 53.09 89 THR A CA 1
ATOM 706 C C . THR A 1 89 ? -6.684 5.883 21.609 1 53.09 89 THR A C 1
ATOM 708 O O . THR A 1 89 ? -7.465 5.344 22.406 1 53.09 89 THR A O 1
ATOM 711 N N . THR A 1 90 ? -6.078 5.242 20.547 1 42.72 90 THR A N 1
ATOM 712 C CA . THR A 1 90 ? -6.508 3.85 20.578 1 42.72 90 THR A CA 1
ATOM 713 C C . THR A 1 90 ? -5.582 3.016 21.469 1 42.72 90 THR A C 1
ATOM 715 O O . THR A 1 90 ? -4.355 3.113 21.359 1 42.72 90 THR A O 1
ATOM 718 N N . MET B 1 1 ? -10.547 1.615 11.336 1 55.16 1 MET B N 1
ATOM 719 C CA . MET B 1 1 ? -10.305 0.303 10.742 1 55.16 1 MET B CA 1
ATOM 720 C C . MET B 1 1 ? -8.836 -0.088 10.859 1 55.16 1 MET B C 1
ATOM 722 O O . MET B 1 1 ? -7.965 0.777 10.953 1 55.16 1 MET B O 1
ATOM 726 N N . ALA B 1 2 ? -8.773 -1.439 11.039 1 61.34 2 ALA B N 1
ATOM 727 C CA . ALA B 1 2 ? -7.535 -2.096 11.461 1 61.34 2 ALA B CA 1
ATOM 728 C C . ALA B 1 2 ? -6.359 -1.664 10.594 1 61.34 2 ALA B C 1
ATOM 730 O O . ALA B 1 2 ? -5.305 -1.287 11.102 1 61.34 2 ALA B O 1
ATOM 731 N N . THR B 1 3 ? -6.633 -1.508 9.281 1 79.94 3 THR B N 1
ATOM 732 C CA . THR B 1 3 ? -5.551 -1.146 8.375 1 79.94 3 THR B CA 1
ATOM 733 C C . THR B 1 3 ? -5.223 0.34 8.492 1 79.94 3 THR B C 1
ATOM 735 O O . THR B 1 3 ? -4.055 0.718 8.578 1 79.94 3 THR B O 1
ATOM 738 N N . LYS B 1 4 ? -6.23 1.025 8.703 1 85 4 LYS B N 1
ATOM 739 C CA . LYS B 1 4 ? -6.016 2.461 8.859 1 85 4 LYS B CA 1
ATOM 740 C C . LYS B 1 4 ? -5.273 2.768 10.156 1 85 4 LYS B C 1
ATOM 742 O O . LYS B 1 4 ? -4.328 3.562 10.164 1 85 4 LYS B O 1
ATOM 747 N N . ASP B 1 5 ? -5.672 2.041 11.117 1 87.75 5 ASP B N 1
ATOM 748 C CA . ASP B 1 5 ? -5.059 2.273 12.422 1 87.75 5 ASP B CA 1
ATOM 749 C C . ASP B 1 5 ? -3.582 1.886 12.414 1 87.75 5 ASP B C 1
ATOM 751 O O . ASP B 1 5 ? -2.75 2.568 13.016 1 87.75 5 ASP B O 1
ATOM 755 N N . MET B 1 6 ? -3.344 0.835 11.719 1 90.19 6 MET B N 1
ATOM 756 C CA . MET B 1 6 ? -1.963 0.366 11.656 1 90.19 6 MET B CA 1
ATOM 757 C C . MET B 1 6 ? -1.092 1.34 10.867 1 90.19 6 MET B C 1
ATOM 759 O O . MET B 1 6 ? 0.064 1.574 11.227 1 90.19 6 MET B O 1
ATOM 763 N N . ILE B 1 7 ? -1.62 1.823 9.812 1 92.12 7 ILE B N 1
ATOM 764 C CA . ILE B 1 7 ? -0.891 2.785 8.992 1 92.12 7 ILE B CA 1
ATOM 765 C C . ILE B 1 7 ? -0.605 4.047 9.805 1 92.12 7 ILE B C 1
ATOM 767 O O . ILE B 1 7 ? 0.525 4.535 9.828 1 92.12 7 ILE B O 1
ATOM 771 N N . LEU B 1 8 ? -1.612 4.488 10.5 1 92.06 8 LEU B N 1
ATOM 772 C CA . LEU B 1 8 ? -1.466 5.695 11.305 1 92.06 8 LEU B CA 1
ATOM 773 C C . LEU B 1 8 ? -0.47 5.473 12.438 1 92.06 8 LEU B C 1
ATOM 775 O O . LEU B 1 8 ? 0.264 6.391 12.812 1 92.06 8 LEU B O 1
ATOM 779 N N . ASP B 1 9 ? -0.495 4.266 12.961 1 92.81 9 ASP B N 1
ATOM 780 C CA . ASP B 1 9 ? 0.475 3.92 13.992 1 92.81 9 ASP B CA 1
ATOM 781 C C . ASP B 1 9 ? 1.904 4.035 13.469 1 92.81 9 ASP B C 1
ATOM 783 O O . ASP B 1 9 ? 2.785 4.551 14.156 1 92.81 9 ASP B O 1
ATOM 787 N N . LYS B 1 10 ? 2.104 3.541 12.344 1 93.12 10 LYS B N 1
ATOM 788 C CA . LYS B 1 10 ? 3.434 3.609 11.742 1 93.12 10 LYS B CA 1
ATOM 789 C C . LYS B 1 10 ? 3.846 5.055 11.484 1 93.12 10 LYS B C 1
ATOM 791 O O . LYS B 1 10 ? 5.02 5.406 11.633 1 93.12 10 LYS B O 1
ATOM 796 N N . ILE B 1 11 ? 2.939 5.867 11.078 1 94.12 11 ILE B N 1
ATOM 797 C CA . ILE B 1 11 ? 3.195 7.285 10.852 1 94.12 11 ILE B CA 1
ATOM 798 C C . ILE B 1 11 ? 3.566 7.957 12.18 1 94.12 11 ILE B C 1
ATOM 800 O O . ILE B 1 11 ? 4.523 8.734 12.242 1 94.12 11 ILE B O 1
ATOM 804 N N . GLN B 1 12 ? 2.801 7.625 13.102 1 92.56 12 GLN B N 1
ATOM 805 C CA . GLN B 1 12 ? 3.068 8.188 14.414 1 92.56 12 GLN B CA 1
ATOM 806 C C . GLN B 1 12 ? 4.457 7.793 14.914 1 92.56 12 GLN B C 1
ATOM 808 O O . GLN B 1 12 ? 5.168 8.617 15.5 1 92.56 12 GLN B O 1
ATOM 813 N N . ILE B 1 13 ? 4.789 6.59 14.742 1 94.31 13 ILE B N 1
ATOM 814 C CA . ILE B 1 13 ? 6.105 6.094 15.141 1 94.31 13 ILE B CA 1
ATOM 815 C C . ILE B 1 13 ? 7.191 6.879 14.414 1 94.31 13 ILE B C 1
ATOM 817 O O . ILE B 1 13 ? 8.188 7.285 15.016 1 94.31 13 ILE B O 1
ATOM 821 N N . LEU B 1 14 ? 6.996 7.062 13.133 1 94.75 14 LEU B N 1
ATOM 822 C CA . LEU B 1 14 ? 7.941 7.852 12.352 1 94.75 14 LEU B CA 1
ATOM 823 C C . LEU B 1 14 ? 8.094 9.25 12.938 1 94.75 14 LEU B C 1
ATOM 825 O O . LEU B 1 14 ? 9.211 9.727 13.148 1 94.75 14 LEU B O 1
ATOM 829 N N . ILE B 1 15 ? 6.973 9.852 13.203 1 94.19 15 ILE B N 1
ATOM 830 C CA . ILE B 1 15 ? 6.961 11.242 13.656 1 94.19 15 ILE B CA 1
ATOM 831 C C . ILE B 1 15 ? 7.664 11.336 15.016 1 94.19 15 ILE B C 1
ATOM 833 O O . ILE B 1 15 ? 8.516 12.203 15.211 1 94.19 15 ILE B O 1
ATOM 837 N N . THR B 1 16 ? 7.359 10.438 15.883 1 93.88 16 THR B N 1
ATOM 838 C CA . THR B 1 16 ? 7.91 10.484 17.234 1 93.88 16 THR B CA 1
ATOM 839 C C . THR B 1 16 ? 9.383 10.102 17.234 1 93.88 16 THR B C 1
ATOM 841 O O . THR B 1 16 ? 10.156 10.578 18.062 1 93.88 16 THR B O 1
ATOM 844 N N . ASN B 1 17 ? 9.766 9.312 16.312 1 96.06 17 ASN B N 1
ATOM 845 C CA . ASN B 1 17 ? 11.141 8.836 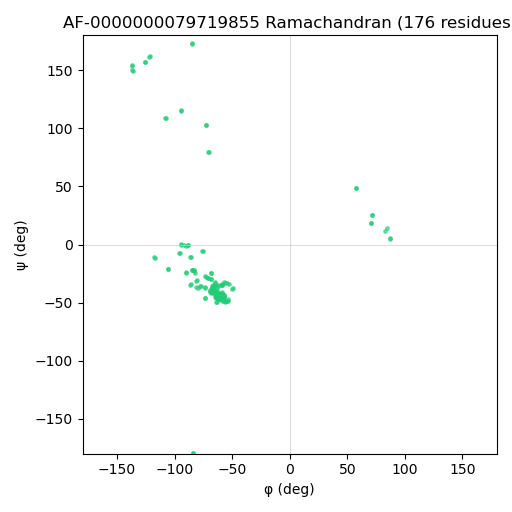16.281 1 96.06 17 ASN B CA 1
ATOM 846 C C . ASN B 1 17 ? 12.055 9.828 15.562 1 96.06 17 ASN B C 1
ATOM 848 O O . ASN B 1 17 ? 13.219 9.992 15.938 1 96.06 17 ASN B O 1
ATOM 852 N N . LYS B 1 18 ? 11.562 10.469 14.602 1 95.81 18 LYS B N 1
ATOM 853 C CA . LYS B 1 18 ? 12.438 11.242 13.727 1 95.81 18 LYS B CA 1
ATOM 854 C C . LYS B 1 18 ? 12.297 12.742 14 1 95.81 18 LYS B C 1
ATOM 856 O O . LYS B 1 18 ? 13.164 13.531 13.602 1 95.81 18 LYS B O 1
ATOM 861 N N . PHE B 1 19 ? 11.219 13.094 14.578 1 96.19 19 PHE B N 1
ATOM 862 C CA . PHE B 1 19 ? 10.969 14.516 14.781 1 96.19 19 PHE B CA 1
ATOM 863 C C . PHE B 1 19 ? 10.68 14.812 16.25 1 96.19 19 PHE B C 1
ATOM 865 O O . PHE B 1 19 ? 10.242 13.93 16.984 1 96.19 19 PHE B O 1
ATOM 872 N N . GLU B 1 20 ? 10.883 16.047 16.672 1 95.12 20 GLU B N 1
ATOM 873 C CA . GLU B 1 20 ? 10.641 16.453 18.047 1 95.12 20 GLU B CA 1
ATOM 874 C C . GLU B 1 20 ? 9.156 16.734 18.281 1 95.12 20 GLU B C 1
ATOM 876 O O . GLU B 1 20 ? 8.641 16.516 19.375 1 95.12 20 GLU B O 1
ATOM 881 N N . THR B 1 21 ? 8.523 17.297 17.281 1 94 21 THR B N 1
ATOM 882 C CA . THR B 1 21 ? 7.102 17.625 17.375 1 94 21 THR B CA 1
ATOM 883 C C . THR B 1 21 ? 6.379 17.25 16.078 1 94 21 THR B C 1
ATOM 885 O O . THR B 1 21 ? 6.996 17.172 15.016 1 94 21 THR B O 1
ATOM 888 N N . PRO B 1 22 ? 5.098 16.984 16.219 1 93.31 22 PRO B N 1
ATOM 889 C CA . PRO B 1 22 ? 4.312 16.734 15 1 93.31 22 PRO B CA 1
ATOM 890 C C . PRO B 1 22 ? 4.375 17.891 14.008 1 93.31 22 PRO B C 1
ATOM 892 O O . PRO B 1 22 ? 4.316 17.672 12.797 1 93.31 22 PRO B O 1
ATOM 895 N N . GLU B 1 23 ? 4.492 19.109 14.531 1 94.88 23 GLU B N 1
ATOM 896 C CA . GLU B 1 23 ? 4.574 20.297 13.68 1 94.88 23 GLU B CA 1
ATOM 897 C C . GLU B 1 23 ? 5.84 20.281 12.828 1 94.88 23 GLU B C 1
ATOM 899 O O . GLU B 1 23 ? 5.812 20.672 11.656 1 94.88 23 GLU B O 1
ATOM 904 N N . GLU B 1 24 ? 6.883 19.875 13.422 1 96.38 24 GLU B N 1
ATOM 905 C CA . GLU B 1 24 ? 8.133 19.734 12.68 1 96.38 24 GLU B CA 1
ATOM 906 C C . GLU B 1 24 ? 7.992 18.719 11.547 1 96.38 24 GLU B C 1
ATOM 908 O O . GLU B 1 24 ? 8.477 18.953 10.438 1 96.38 24 GLU B O 1
ATOM 913 N N . ALA B 1 25 ? 7.426 17.609 11.891 1 96.38 25 ALA B N 1
ATOM 914 C CA . ALA B 1 25 ? 7.188 16.594 10.875 1 96.38 25 ALA B CA 1
ATOM 915 C C . ALA B 1 25 ? 6.32 17.125 9.742 1 96.38 25 ALA B C 1
ATOM 917 O O . ALA B 1 25 ? 6.652 16.953 8.57 1 96.38 25 ALA B O 1
ATOM 918 N N . TYR B 1 26 ? 5.258 17.75 10.195 1 96.62 26 TYR B N 1
ATOM 919 C CA . TYR B 1 26 ? 4.34 18.344 9.227 1 96.62 26 TYR B CA 1
ATOM 920 C C . TYR B 1 26 ? 5.082 19.281 8.273 1 96.62 26 TYR B C 1
ATOM 922 O O . TYR B 1 26 ? 4.91 19.188 7.059 1 96.62 26 TYR B O 1
ATOM 930 N N . ASN B 1 27 ? 5.879 20.109 8.789 1 96.75 27 ASN B N 1
ATOM 931 C CA . ASN B 1 27 ? 6.633 21.078 7.996 1 96.75 27 ASN B CA 1
ATOM 932 C C . ASN B 1 27 ? 7.676 20.391 7.117 1 96.75 27 ASN B C 1
ATOM 934 O O . ASN B 1 27 ? 7.961 20.859 6.012 1 96.75 27 ASN B O 1
ATOM 938 N N . PHE B 1 28 ? 8.25 19.375 7.609 1 97.5 28 PHE B N 1
ATOM 939 C CA . PHE B 1 28 ? 9.258 18.641 6.867 1 97.5 28 PHE B CA 1
ATOM 940 C C . PHE B 1 28 ? 8.672 18.031 5.605 1 97.5 28 PHE B C 1
ATOM 942 O O . PHE B 1 28 ? 9.281 18.094 4.535 1 97.5 28 PHE B O 1
ATOM 949 N N . PHE B 1 29 ? 7.523 17.469 5.754 1 97.62 29 PHE B N 1
ATOM 950 C CA . PHE B 1 29 ? 6.926 16.75 4.633 1 97.62 29 PHE B CA 1
ATOM 951 C C . PHE B 1 29 ? 6.195 17.703 3.703 1 97.62 29 PHE B C 1
ATOM 953 O O . PHE B 1 29 ? 5.891 17.359 2.559 1 97.62 29 PHE B O 1
ATOM 960 N N . ASP B 1 30 ? 5.848 18.844 4.277 1 97.75 30 ASP B N 1
ATOM 961 C CA . ASP B 1 30 ? 5.328 19.906 3.416 1 97.75 30 ASP B CA 1
ATOM 962 C C . ASP B 1 30 ? 6.43 20.484 2.537 1 97.75 30 ASP B C 1
ATOM 964 O O . ASP B 1 30 ? 6.859 21.625 2.748 1 97.75 30 ASP B O 1
ATOM 968 N N . GLY B 1 31 ? 6.746 19.797 1.488 1 95.06 31 GLY B N 1
ATOM 969 C CA . GLY B 1 31 ? 7.91 20.078 0.663 1 95.06 31 GLY B CA 1
ATOM 970 C C . GLY B 1 31 ? 7.828 21.422 -0.043 1 95.06 31 GLY B C 1
ATOM 971 O O . GLY B 1 31 ? 8.852 22.078 -0.276 1 95.06 31 GLY B O 1
ATOM 972 N N . ASP B 1 32 ? 6.609 21.844 -0.417 1 95 32 ASP B N 1
ATOM 973 C CA . ASP B 1 32 ? 6.48 23.109 -1.146 1 95 32 ASP B CA 1
ATOM 974 C C . ASP B 1 32 ? 6.16 24.266 -0.198 1 95 32 ASP B C 1
ATOM 976 O O . ASP B 1 32 ? 6.043 25.406 -0.627 1 95 32 ASP B O 1
ATOM 980 N N . GLY B 1 33 ? 5.906 23.969 1.066 1 95.25 33 GLY B N 1
ATOM 981 C CA . GLY B 1 33 ? 5.73 24.969 2.107 1 95.25 33 GLY B CA 1
ATOM 982 C C . GLY B 1 33 ? 4.426 25.734 1.988 1 95.25 33 GLY B C 1
ATOM 983 O O . GLY B 1 33 ? 4.348 26.906 2.379 1 95.25 33 GLY B O 1
ATOM 984 N N . ASP B 1 34 ? 3.377 25.234 1.4 1 94.75 34 ASP B N 1
ATOM 985 C CA . ASP B 1 34 ? 2.104 25.922 1.21 1 94.75 34 ASP B CA 1
ATOM 986 C C . ASP B 1 34 ? 1.182 25.703 2.41 1 94.75 34 ASP B C 1
ATOM 988 O O . ASP B 1 34 ? 0.051 26.203 2.424 1 94.75 34 ASP B O 1
ATOM 992 N N . GLY B 1 35 ? 1.686 24.938 3.373 1 95.81 35 GLY B N 1
ATOM 993 C CA . GLY B 1 35 ? 0.942 24.75 4.609 1 95.81 35 GLY B CA 1
ATOM 994 C C . GLY B 1 35 ? -0.056 23.609 4.539 1 95.81 35 GLY B C 1
ATOM 995 O O . GLY B 1 35 ? -0.866 23.438 5.449 1 95.81 35 GLY B O 1
ATOM 996 N N . LYS B 1 36 ? -0.08 22.891 3.502 1 97.06 36 LYS B N 1
ATOM 997 C CA . LYS B 1 36 ? -0.938 21.719 3.338 1 97.06 36 LYS B CA 1
ATOM 998 C C . LYS B 1 36 ? -0.167 20.562 2.723 1 97.06 36 LYS B C 1
ATOM 1000 O O . LYS B 1 36 ? 0.778 20.766 1.96 1 97.06 36 LYS B O 1
ATOM 1005 N N . LEU B 1 37 ? -0.521 19.344 3.045 1 98.12 37 LEU B N 1
ATOM 1006 C CA . LEU B 1 37 ? 0.104 18.156 2.473 1 98.12 37 LEU B CA 1
ATOM 1007 C C . LEU B 1 37 ? -0.691 17.656 1.274 1 98.12 37 LEU B C 1
ATOM 1009 O O . LEU B 1 37 ? -1.864 17.297 1.409 1 98.12 37 LEU B O 1
ATOM 1013 N N . LYS B 1 38 ? -0.062 17.703 0.119 1 97.31 38 LYS B N 1
ATOM 1014 C CA . LYS B 1 38 ? -0.669 17.109 -1.07 1 97.31 38 LYS B CA 1
ATOM 1015 C C . LYS B 1 38 ? -0.362 15.625 -1.161 1 97.31 38 LYS B C 1
ATOM 1017 O O . LYS B 1 38 ? 0.425 15.102 -0.371 1 97.31 38 LYS B O 1
ATOM 1022 N N . LYS B 1 39 ? -0.967 14.984 -2.082 1 96.88 39 LYS B N 1
ATOM 1023 C CA . LYS B 1 39 ? -0.85 13.539 -2.211 1 96.88 39 LYS B CA 1
ATOM 1024 C C . LYS B 1 39 ? 0.612 13.109 -2.307 1 96.88 39 LYS B C 1
ATOM 1026 O O . LYS B 1 39 ? 1.038 12.18 -1.621 1 96.88 39 LYS B O 1
ATOM 1031 N N . SER B 1 40 ? 1.406 13.766 -3.188 1 97 40 SER B N 1
ATOM 1032 C CA . SER B 1 40 ? 2.807 13.414 -3.391 1 97 40 SER B CA 1
ATOM 1033 C C . SER B 1 40 ? 3.602 13.531 -2.092 1 97 40 SER B C 1
ATOM 1035 O O . SER B 1 40 ? 4.516 12.742 -1.846 1 97 40 SER B O 1
ATOM 1037 N N . GLU B 1 41 ? 3.318 14.422 -1.272 1 98.06 41 GLU B N 1
ATOM 1038 C CA . GLU B 1 41 ? 4.012 14.625 -0.003 1 98.06 41 GLU B CA 1
ATOM 1039 C C . GLU B 1 41 ? 3.635 13.539 1.006 1 98.06 41 GLU B C 1
ATOM 1041 O O . GLU B 1 41 ? 4.473 13.109 1.8 1 98.06 41 GLU B O 1
ATOM 1046 N N . ILE B 1 42 ? 2.354 13.18 0.931 1 97.44 42 ILE B N 1
ATOM 1047 C CA . ILE B 1 42 ? 1.898 12.094 1.798 1 97.44 42 ILE B CA 1
ATOM 1048 C C . ILE B 1 42 ? 2.553 10.781 1.371 1 97.44 42 ILE B C 1
ATOM 1050 O O . ILE B 1 42 ? 2.934 9.969 2.217 1 97.44 42 ILE B O 1
ATOM 1054 N N . VAL B 1 43 ? 2.701 10.625 0.097 1 97.25 43 VAL B N 1
ATOM 1055 C CA . VAL B 1 43 ? 3.389 9.445 -0.419 1 97.25 43 VAL B CA 1
ATOM 1056 C C . VAL B 1 43 ? 4.809 9.391 0.135 1 97.25 43 VAL B C 1
ATOM 1058 O O . VAL B 1 43 ? 5.297 8.328 0.515 1 97.25 43 VAL B O 1
ATOM 1061 N N . GLU B 1 44 ? 5.496 10.5 0.178 1 97 44 GLU B N 1
ATOM 1062 C CA . GLU B 1 44 ? 6.84 10.586 0.741 1 97 44 GLU B CA 1
ATOM 1063 C C . GLU B 1 44 ? 6.832 10.266 2.234 1 97 44 GLU B C 1
ATOM 1065 O O . GLU B 1 44 ? 7.746 9.609 2.736 1 97 44 GLU B O 1
ATOM 1070 N N . LEU B 1 45 ? 5.84 10.82 2.881 1 96.94 45 LEU B N 1
ATOM 1071 C CA . LEU B 1 45 ? 5.68 10.539 4.305 1 96.94 45 LEU B CA 1
ATOM 1072 C C . LEU B 1 45 ? 5.547 9.039 4.547 1 96.94 45 LEU B C 1
ATOM 1074 O O . LEU B 1 45 ? 6.211 8.484 5.426 1 96.94 45 LEU B O 1
ATOM 1078 N N . LEU B 1 46 ? 4.746 8.391 3.752 1 96.69 46 LEU B N 1
ATOM 1079 C CA . LEU B 1 46 ? 4.508 6.961 3.887 1 96.69 46 LEU B CA 1
ATOM 1080 C C . LEU B 1 46 ? 5.773 6.168 3.564 1 96.69 46 LEU B C 1
ATOM 1082 O O . LEU B 1 46 ? 6.023 5.117 4.16 1 96.69 46 LEU B O 1
ATOM 1086 N N . LYS B 1 47 ? 6.508 6.656 2.604 1 96.56 47 LYS B N 1
ATOM 1087 C CA . LYS B 1 47 ? 7.785 6.031 2.277 1 96.56 47 LYS B CA 1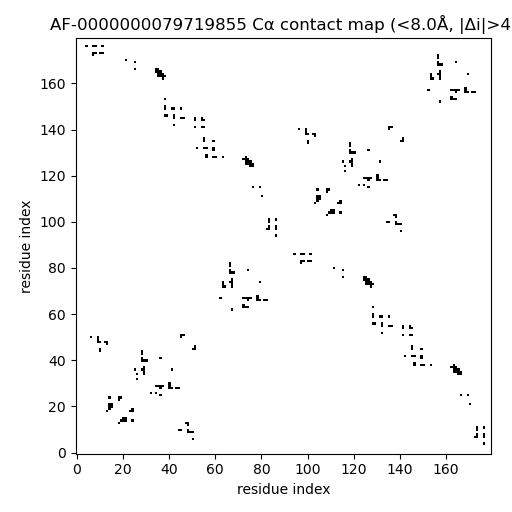
ATOM 1088 C C . LYS B 1 47 ? 8.734 6.066 3.471 1 96.56 47 LYS B C 1
ATOM 1090 O O . LYS B 1 47 ? 9.359 5.055 3.807 1 96.56 47 LYS B O 1
ATOM 1095 N N . LYS B 1 48 ? 8.82 7.184 4.094 1 96.38 48 LYS B N 1
ATOM 1096 C CA . LYS B 1 48 ? 9.703 7.359 5.242 1 96.38 48 LYS B CA 1
ATOM 1097 C C . LYS B 1 48 ? 9.219 6.547 6.438 1 96.38 48 LYS B C 1
ATOM 1099 O O . LYS B 1 48 ? 10.023 6.105 7.262 1 96.38 48 LYS B O 1
ATOM 1104 N N . ALA B 1 49 ? 7.91 6.363 6.492 1 95.75 49 ALA B N 1
ATOM 1105 C CA . ALA B 1 49 ? 7.336 5.562 7.57 1 95.75 49 ALA B CA 1
ATOM 1106 C C . ALA B 1 49 ? 7.578 4.074 7.332 1 95.75 49 ALA B C 1
ATOM 1108 O O . ALA B 1 49 ? 7.207 3.24 8.164 1 95.75 49 ALA B O 1
ATOM 1109 N N . GLU B 1 50 ? 8.141 3.676 6.184 1 94.62 50 GLU B N 1
ATOM 1110 C CA . GLU B 1 50 ? 8.508 2.305 5.848 1 94.62 50 GLU B CA 1
ATOM 1111 C C . GLU B 1 50 ? 7.301 1.374 5.926 1 94.62 50 GLU B C 1
ATOM 1113 O O . GLU B 1 50 ? 7.387 0.285 6.5 1 94.62 50 GLU B O 1
ATOM 1118 N N . ILE B 1 51 ? 6.242 1.794 5.324 1 94.25 51 ILE B N 1
ATOM 1119 C CA . ILE B 1 51 ? 5.012 1.023 5.465 1 94.25 51 ILE B CA 1
ATOM 1120 C C . ILE B 1 51 ? 4.871 0.052 4.293 1 94.25 51 ILE B C 1
ATOM 1122 O O . ILE B 1 51 ? 3.898 -0.702 4.219 1 94.25 51 ILE B O 1
ATOM 1126 N N . SER B 1 52 ? 5.812 0.056 3.396 1 94.25 52 SER B N 1
ATOM 1127 C CA . SER B 1 52 ? 5.695 -0.717 2.164 1 94.25 52 SER B CA 1
ATOM 1128 C C . SER B 1 52 ? 5.547 -2.207 2.457 1 94.25 52 SER B C 1
ATOM 1130 O O . SER B 1 52 ? 4.777 -2.902 1.791 1 94.25 52 SER B O 1
ATOM 1132 N N . GLY B 1 53 ? 6.312 -2.68 3.361 1 93.25 53 GLY B N 1
ATOM 1133 C CA . GLY B 1 53 ? 6.203 -4.078 3.738 1 93.25 53 GLY B CA 1
ATOM 1134 C C . GLY B 1 53 ? 4.812 -4.461 4.207 1 93.25 53 GLY B C 1
ATOM 1135 O O . GLY B 1 53 ? 4.281 -5.504 3.807 1 93.25 53 GLY B O 1
ATOM 1136 N N . PHE B 1 54 ? 4.27 -3.598 5.027 1 93.88 54 PHE B N 1
ATOM 1137 C CA . PHE B 1 54 ? 2.918 -3.803 5.535 1 93.88 54 PHE B CA 1
ATOM 1138 C C . PHE B 1 54 ? 1.904 -3.781 4.395 1 93.88 54 PHE B C 1
ATOM 1140 O O . PHE B 1 54 ? 1.009 -4.625 4.34 1 93.88 54 PHE B O 1
ATOM 1147 N N . LEU B 1 55 ? 2.043 -2.885 3.49 1 94.88 55 LEU B N 1
ATOM 1148 C CA . LEU B 1 55 ? 1.138 -2.762 2.354 1 94.88 55 LEU B CA 1
ATOM 1149 C C . LEU B 1 55 ? 1.229 -3.988 1.45 1 94.88 55 LEU B C 1
ATOM 1151 O O . LEU B 1 55 ? 0.208 -4.496 0.981 1 94.88 55 LEU B O 1
ATOM 1155 N N . ARG B 1 56 ? 2.369 -4.453 1.206 1 96.06 56 ARG B N 1
ATOM 1156 C CA . ARG B 1 56 ? 2.543 -5.66 0.403 1 96.06 56 ARG B CA 1
ATOM 1157 C C . ARG B 1 56 ? 1.898 -6.863 1.078 1 96.06 56 ARG B C 1
ATOM 1159 O O . ARG B 1 56 ? 1.362 -7.746 0.405 1 96.06 56 ARG B O 1
ATOM 1166 N N . GLY B 1 57 ? 1.979 -6.852 2.4 1 95.31 57 GLY B N 1
ATOM 1167 C CA . GLY B 1 57 ? 1.315 -7.918 3.133 1 95.31 57 GLY B CA 1
ATOM 1168 C C . GLY B 1 57 ? -0.188 -7.938 2.926 1 95.31 57 GLY B C 1
ATOM 1169 O O . GLY B 1 57 ? -0.773 -9 2.695 1 95.31 57 GLY B O 1
ATOM 1170 N N . ILE B 1 58 ? -0.739 -6.785 2.979 1 93.44 58 ILE B N 1
ATOM 1171 C CA . ILE B 1 58 ? -2.182 -6.66 2.803 1 93.44 58 ILE B CA 1
ATOM 1172 C C . ILE B 1 58 ? -2.568 -7.105 1.394 1 93.44 58 ILE B C 1
ATOM 1174 O O . ILE B 1 58 ? -3.504 -7.887 1.218 1 93.44 58 ILE B O 1
ATOM 1178 N N . VAL B 1 59 ? -1.882 -6.598 0.45 1 94.69 59 VAL B N 1
ATOM 1179 C CA . VAL B 1 59 ? -2.174 -6.906 -0.946 1 94.69 59 VAL B CA 1
ATOM 1180 C C . VAL B 1 59 ? -1.973 -8.398 -1.202 1 94.69 59 VAL B C 1
ATOM 1182 O O . VAL B 1 59 ? -2.77 -9.023 -1.904 1 94.69 59 VAL B O 1
ATOM 1185 N N . SER B 1 60 ? -0.895 -8.945 -0.667 1 96.12 60 SER B N 1
ATOM 1186 C CA . SER B 1 60 ? -0.645 -10.375 -0.834 1 96.12 60 SER B CA 1
ATOM 1187 C C . SER B 1 60 ? -1.81 -11.203 -0.306 1 96.12 60 SER B C 1
ATOM 1189 O O . SER B 1 60 ? -2.246 -12.156 -0.956 1 96.12 60 SER B O 1
ATOM 1191 N N . SER B 1 61 ? -2.33 -10.828 0.849 1 95.5 61 SER B N 1
ATOM 1192 C CA . SER B 1 61 ? -3.455 -11.547 1.442 1 95.5 61 SER B CA 1
ATOM 1193 C C . SER B 1 61 ? -4.695 -11.453 0.56 1 95.5 61 SER B C 1
ATOM 1195 O O . SER B 1 61 ? -5.41 -12.438 0.382 1 95.5 61 SER B O 1
ATOM 1197 N N . LYS B 1 62 ? -4.887 -10.297 0.047 1 93.69 62 LYS B N 1
ATOM 1198 C CA . LYS B 1 62 ? -6.055 -10.086 -0.803 1 93.69 62 LYS B CA 1
ATOM 1199 C C . LYS B 1 62 ? -5.941 -10.875 -2.102 1 93.69 62 LYS B C 1
ATOM 1201 O O . LYS B 1 62 ? -6.941 -11.391 -2.611 1 93.69 62 LYS B O 1
ATOM 1206 N N . LEU B 1 63 ? -4.758 -10.891 -2.654 1 94 63 LEU B N 1
ATOM 1207 C CA . LEU B 1 63 ? -4.539 -11.688 -3.855 1 94 63 LEU B CA 1
ATOM 1208 C C . LEU B 1 63 ? -4.824 -13.164 -3.586 1 94 63 LEU B C 1
ATOM 1210 O O . LEU B 1 63 ? -5.484 -13.828 -4.387 1 94 63 LEU B O 1
ATOM 1214 N N . ILE B 1 64 ? -4.301 -13.602 -2.467 1 96.31 64 ILE B N 1
ATOM 1215 C CA . ILE B 1 64 ? -4.523 -15 -2.104 1 96.31 64 ILE B CA 1
ATOM 1216 C C . ILE B 1 64 ? -6.023 -15.258 -1.952 1 96.31 64 ILE B C 1
ATOM 1218 O O . ILE B 1 64 ? -6.551 -16.219 -2.512 1 96.31 64 ILE B O 1
ATOM 1222 N N . GLU B 1 65 ? -6.719 -14.414 -1.277 1 94.88 65 GLU B N 1
ATOM 1223 C CA . GLU B 1 65 ? -8.164 -14.547 -1.085 1 94.88 65 GLU B CA 1
ATOM 1224 C C . GLU B 1 65 ? -8.898 -14.547 -2.422 1 94.88 65 GLU B C 1
ATOM 1226 O O . GLU B 1 65 ? -9.891 -15.258 -2.586 1 94.88 65 GLU B O 1
ATOM 1231 N N . GLY B 1 66 ? -8.445 -13.836 -3.33 1 93.81 66 GLY B N 1
ATOM 1232 C CA . GLY B 1 66 ? -9.109 -13.664 -4.613 1 93.81 66 GLY B CA 1
ATOM 1233 C C . GLY B 1 66 ? -8.859 -14.805 -5.574 1 93.81 66 GLY B C 1
ATOM 1234 O O . GLY B 1 66 ? -9.695 -15.102 -6.43 1 93.81 66 GLY B O 1
ATOM 1235 N N . TYR B 1 67 ? -7.688 -15.367 -5.406 1 94.5 67 TYR B N 1
ATOM 1236 C CA . TYR B 1 67 ? -7.312 -16.297 -6.465 1 94.5 67 TYR B CA 1
ATOM 1237 C C . TYR B 1 67 ? -7.145 -17.703 -5.922 1 94.5 67 TYR B C 1
ATOM 1239 O O . TYR B 1 67 ? -6.992 -18.656 -6.688 1 94.5 67 TYR B O 1
ATOM 1247 N N . ASP B 1 68 ? -7.141 -17.781 -4.586 1 96.44 68 ASP B N 1
ATOM 1248 C CA . ASP B 1 68 ? -7.051 -19.109 -3.99 1 96.44 68 ASP B CA 1
ATOM 1249 C C . ASP B 1 68 ? -8.359 -19.875 -4.156 1 96.44 68 ASP B C 1
ATOM 1251 O O . ASP B 1 68 ? -9.273 -19.75 -3.334 1 96.44 68 ASP B O 1
ATOM 1255 N N . LYS B 1 69 ? -8.508 -20.781 -5.027 1 94.69 69 LYS B N 1
ATOM 1256 C CA . LYS B 1 69 ? -9.711 -21.547 -5.297 1 94.69 69 LYS B CA 1
ATOM 1257 C C . LYS B 1 69 ? -9.75 -22.812 -4.449 1 94.69 69 LYS B C 1
ATOM 1259 O O . LYS B 1 69 ? -10.828 -23.344 -4.148 1 94.69 69 LYS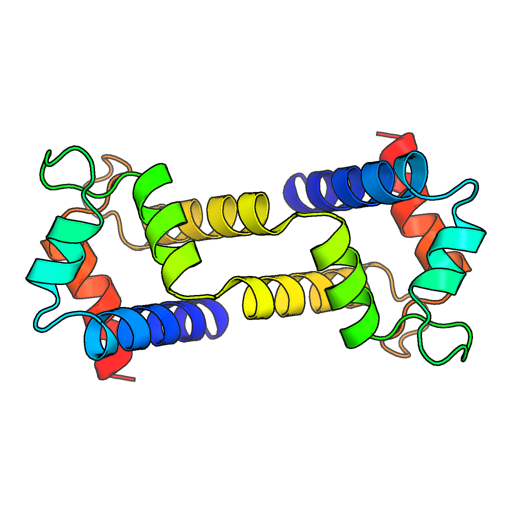 B O 1
ATOM 1264 N N . SER B 1 70 ? -8.609 -23.25 -4.039 1 95.12 70 SER B N 1
ATOM 1265 C CA . SER B 1 70 ? -8.516 -24.5 -3.293 1 95.12 70 SER B CA 1
ATOM 1266 C C . SER B 1 70 ? -8.812 -24.281 -1.812 1 95.12 70 SER B C 1
ATOM 1268 O O . SER B 1 70 ? -9.094 -25.234 -1.083 1 95.12 70 SER B O 1
ATOM 1270 N N . GLY B 1 71 ? -8.641 -23.047 -1.339 1 94.69 71 GLY B N 1
ATOM 1271 C CA . GLY B 1 71 ? -8.93 -22.719 0.049 1 94.69 71 GLY B CA 1
ATOM 1272 C C . GLY B 1 71 ? -7.789 -23.062 0.99 1 94.69 71 GLY B C 1
ATOM 1273 O O . GLY B 1 71 ? -7.988 -23.172 2.203 1 94.69 71 GLY B O 1
ATOM 1274 N N . ASP B 1 72 ? -6.66 -23.359 0.48 1 96.06 72 ASP B N 1
ATOM 1275 C CA . ASP B 1 72 ? -5.527 -23.719 1.324 1 96.06 72 ASP B CA 1
ATOM 1276 C C . ASP B 1 72 ? -4.707 -22.484 1.71 1 96.06 72 ASP B C 1
ATOM 1278 O O . ASP B 1 72 ? -3.625 -22.609 2.287 1 96.06 72 ASP B O 1
ATOM 1282 N N . GLU B 1 73 ? -5.102 -21.281 1.218 1 95.88 73 GLU B N 1
ATOM 1283 C CA . GLU B 1 73 ? -4.477 -19.984 1.498 1 95.88 73 GLU B CA 1
ATOM 1284 C C . GLU B 1 73 ? -3.113 -19.875 0.818 1 95.88 73 GLU B C 1
ATOM 1286 O O . GLU B 1 73 ? -2.234 -19.156 1.292 1 95.88 73 GLU B O 1
ATOM 1291 N N . LEU B 1 74 ? -2.865 -20.656 -0.121 1 97.19 74 LEU B N 1
ATOM 1292 C CA . LEU B 1 74 ? -1.686 -20.594 -0.977 1 97.19 74 LEU B CA 1
ATOM 1293 C C . LEU B 1 74 ? -2.082 -20.422 -2.439 1 97.19 74 LEU B C 1
ATOM 1295 O O . LEU B 1 74 ? -3.258 -20.547 -2.787 1 97.19 74 LEU B O 1
ATOM 1299 N N . ILE B 1 75 ? -1.15 -20.016 -3.207 1 97.62 75 ILE B N 1
ATOM 1300 C CA . ILE B 1 75 ? -1.376 -19.891 -4.641 1 97.62 75 ILE B CA 1
ATOM 1301 C C . ILE B 1 75 ? -0.619 -20.984 -5.383 1 97.62 75 ILE B C 1
ATOM 1303 O O . ILE B 1 75 ? 0.614 -20.984 -5.418 1 97.62 75 ILE B O 1
ATOM 1307 N N . ASP B 1 76 ? -1.4 -21.953 -5.93 1 97.06 76 ASP B N 1
ATOM 1308 C CA . ASP B 1 76 ? -0.754 -22.969 -6.738 1 97.06 76 ASP B CA 1
ATOM 1309 C C . ASP B 1 76 ? -0.559 -22.5 -8.18 1 97.06 76 ASP B C 1
ATOM 1311 O O . ASP B 1 76 ? -0.931 -21.375 -8.516 1 97.06 76 ASP B O 1
ATOM 1315 N N . TRP B 1 77 ? 0.011 -23.375 -8.984 1 96.25 77 TRP B N 1
ATOM 1316 C CA . TRP B 1 77 ? 0.399 -22.984 -10.336 1 96.25 77 TRP B CA 1
ATOM 1317 C C . TRP B 1 77 ? -0.823 -22.609 -11.164 1 96.25 77 TRP B C 1
ATOM 1319 O O . TRP B 1 77 ? -0.803 -21.609 -11.891 1 96.25 77 TRP B O 1
ATOM 1329 N N . GLU B 1 78 ? -1.855 -23.344 -11.133 1 95.5 78 GLU B N 1
ATOM 1330 C CA . GLU B 1 78 ? -3.072 -23.062 -11.891 1 95.5 78 GLU B CA 1
ATOM 1331 C C . GLU B 1 78 ? -3.691 -21.734 -11.469 1 95.5 78 GLU B C 1
ATOM 1333 O O . GLU B 1 78 ? -4.121 -20.938 -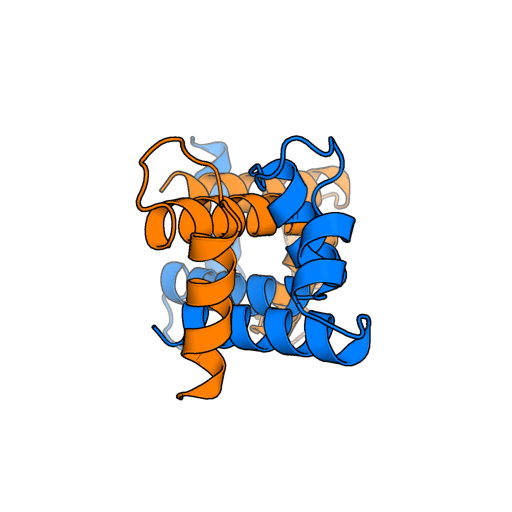12.312 1 95.5 78 GLU B O 1
ATOM 1338 N N . GLU B 1 79 ? -3.711 -21.469 -10.227 1 96.12 79 GLU B N 1
ATOM 1339 C CA . GLU B 1 79 ? -4.234 -20.219 -9.695 1 96.12 79 GLU B CA 1
ATOM 1340 C C . GLU B 1 79 ? -3.363 -19.047 -10.117 1 96.12 79 GLU B C 1
ATOM 1342 O O . GLU B 1 79 ? -3.877 -17.969 -10.438 1 96.12 79 GLU B O 1
ATOM 1347 N N . PHE B 1 80 ? -2.066 -19.312 -10.078 1 95.75 80 PHE B N 1
ATOM 1348 C CA . PHE B 1 80 ? -1.123 -18.297 -10.5 1 95.75 80 PHE B CA 1
ATOM 1349 C C . PHE B 1 80 ? -1.354 -17.922 -11.961 1 95.75 80 PHE B C 1
ATOM 1351 O O . PHE B 1 80 ? -1.43 -16.734 -12.305 1 95.75 80 PHE B O 1
ATOM 1358 N N . LYS B 1 81 ? -1.534 -18.844 -12.75 1 92.75 81 LYS B N 1
ATOM 1359 C CA . LYS B 1 81 ? -1.772 -18.625 -14.172 1 92.75 81 LYS B CA 1
ATOM 1360 C C . LYS B 1 81 ? -3.066 -17.859 -14.398 1 92.75 81 LYS B C 1
ATOM 1362 O O . LYS B 1 81 ? -3.129 -16.984 -15.273 1 92.75 81 LYS B O 1
ATOM 1367 N N . GLU B 1 82 ? -3.994 -18.266 -13.695 1 91.62 82 GLU B N 1
ATOM 1368 C CA . GLU B 1 82 ? -5.277 -17.578 -13.82 1 91.62 82 GLU B CA 1
ATOM 1369 C C . GLU B 1 82 ? -5.141 -16.094 -13.484 1 91.62 82 GLU B C 1
ATOM 1371 O O . GLU B 1 82 ? -5.742 -15.242 -14.148 1 91.62 82 GLU B O 1
ATOM 1376 N N . ALA B 1 83 ? -4.391 -15.859 -12.484 1 90.69 83 ALA B N 1
ATOM 1377 C CA . ALA B 1 83 ? -4.195 -14.484 -12.047 1 90.69 83 ALA B CA 1
ATOM 1378 C C . ALA B 1 83 ? -3.545 -13.648 -13.148 1 90.69 83 ALA B C 1
ATOM 1380 O O . ALA B 1 83 ? -4.004 -12.547 -13.453 1 90.69 83 ALA B O 1
ATOM 1381 N N . ILE B 1 84 ? -2.52 -14.172 -13.742 1 88 84 ILE B N 1
ATOM 1382 C CA . ILE B 1 84 ? -1.765 -13.352 -14.688 1 88 84 ILE B CA 1
ATOM 1383 C C . ILE B 1 84 ? -2.422 -13.406 -16.062 1 88 84 ILE B C 1
ATOM 1385 O O . ILE B 1 84 ? -2.174 -12.547 -16.922 1 88 84 ILE B O 1
ATOM 1389 N N . SER B 1 85 ? -3.191 -14.422 -16.328 1 83.69 85 SER B N 1
ATOM 1390 C CA . SER B 1 85 ? -3.879 -14.531 -17.609 1 83.69 85 SER B CA 1
ATOM 1391 C C . SER B 1 85 ? -4.996 -13.5 -17.719 1 83.69 85 SER B C 1
ATOM 1393 O O . SER B 1 85 ? -5.383 -13.125 -18.828 1 83.69 85 SER B O 1
ATOM 1395 N N . LYS B 1 86 ? -5.551 -13.133 -16.609 1 74.81 86 LYS B N 1
ATOM 1396 C CA . LYS B 1 86 ? -6.66 -12.188 -16.594 1 74.81 86 LYS B CA 1
ATOM 1397 C C . LYS B 1 86 ? -6.199 -10.797 -17.016 1 74.81 86 LYS B C 1
ATOM 1399 O O . LYS B 1 86 ? -7.008 -9.977 -17.469 1 74.81 86 LYS B O 1
ATOM 1404 N N . ILE B 1 87 ? -4.941 -10.438 -16.875 1 64.81 87 ILE B N 1
ATOM 1405 C CA . ILE B 1 87 ? -4.414 -9.156 -17.328 1 64.81 87 ILE B CA 1
ATOM 1406 C C . ILE B 1 87 ? -4.289 -9.156 -18.844 1 64.81 87 ILE B C 1
ATOM 1408 O O . ILE B 1 87 ? -4.539 -8.141 -19.5 1 64.81 87 ILE B O 1
ATOM 1412 N N . LYS B 1 88 ? -3.766 -10.172 -19.391 1 60.75 88 LYS B N 1
ATOM 1413 C CA . LYS B 1 88 ? -3.637 -10.242 -20.844 1 60.75 88 LYS B CA 1
ATOM 1414 C C . LYS B 1 88 ? -4.977 -9.984 -21.516 1 60.75 88 LYS B C 1
ATOM 1416 O O . LYS B 1 88 ? -5.027 -9.414 -22.609 1 60.75 88 LYS B O 1
ATOM 1421 N N . THR B 1 89 ? -6.039 -10.391 -20.922 1 52.88 89 THR B N 1
ATOM 1422 C CA . THR B 1 89 ? -7.301 -10.258 -21.641 1 52.88 89 THR B CA 1
ATOM 1423 C C . THR B 1 89 ? -7.906 -8.875 -21.422 1 52.88 89 THR B C 1
ATOM 1425 O O . THR B 1 89 ? -8.875 -8.508 -22.094 1 52.88 89 THR B O 1
ATOM 1428 N N . THR B 1 90 ? -7.324 -8.117 -20.453 1 42.06 90 THR B N 1
ATOM 1429 C CA . THR B 1 90 ? -7.996 -6.82 -20.422 1 42.06 90 THR B CA 1
ATOM 1430 C C . THR B 1 90 ? -7.336 -5.852 -21.406 1 42.06 90 THR B C 1
ATOM 1432 O O . THR B 1 90 ? -6.109 -5.746 -21.453 1 42.06 90 THR B O 1
#